Protein AF-A0AAE0VZG8-F1 (afdb_monomer_lite)

Structure (mmCIF, N/CA/C/O backbone):
data_AF-A0AAE0VZG8-F1
#
_entry.id   AF-A0AAE0VZG8-F1
#
loop_
_atom_site.group_PDB
_atom_site.id
_atom_site.type_symbol
_atom_site.label_atom_id
_atom_site.label_alt_id
_atom_site.label_comp_id
_atom_site.label_asym_id
_atom_site.label_entity_id
_atom_site.label_seq_id
_atom_site.pdbx_PDB_ins_code
_atom_site.Cartn_x
_atom_site.Cartn_y
_atom_site.Cartn_z
_atom_site.occupancy
_atom_site.B_iso_or_equiv
_atom_site.auth_seq_id
_atom_site.auth_comp_id
_atom_site.auth_asym_id
_atom_site.auth_atom_id
_atom_site.pdbx_PDB_model_num
ATOM 1 N N . MET A 1 1 ? 29.230 8.837 -72.351 1.00 35.28 1 MET A N 1
ATOM 2 C CA . MET A 1 1 ? 29.688 7.640 -71.620 1.00 35.28 1 MET A CA 1
ATOM 3 C C . MET A 1 1 ? 29.774 8.062 -70.163 1.00 35.28 1 MET A C 1
ATOM 5 O O . MET A 1 1 ? 30.752 8.684 -69.779 1.00 35.28 1 MET A O 1
ATOM 9 N N . TYR A 1 2 ? 28.675 7.912 -69.425 1.00 37.91 2 TYR A N 1
ATOM 10 C CA . TYR A 1 2 ? 28.656 8.166 -67.984 1.00 37.91 2 TYR A CA 1
ATOM 11 C C . TYR A 1 2 ? 29.118 6.879 -67.296 1.00 37.91 2 TYR A C 1
ATOM 13 O O . TYR A 1 2 ? 28.668 5.812 -67.721 1.00 37.91 2 TYR A O 1
ATOM 21 N N . PRO A 1 3 ? 30.021 6.932 -66.306 1.00 50.97 3 PRO A N 1
ATOM 22 C CA . PRO A 1 3 ? 30.312 5.752 -65.512 1.00 50.97 3 PRO A CA 1
ATOM 23 C C . PRO A 1 3 ? 29.064 5.423 -64.687 1.00 50.97 3 PRO A C 1
ATOM 25 O O . PRO A 1 3 ? 28.502 6.303 -64.035 1.00 50.97 3 PRO A O 1
ATOM 28 N N . SER A 1 4 ? 28.592 4.180 -64.775 1.00 50.94 4 SER A N 1
ATOM 29 C CA . SER A 1 4 ? 27.559 3.663 -63.882 1.00 50.94 4 SER A CA 1
ATOM 30 C C . SER A 1 4 ? 28.172 3.537 -62.492 1.00 50.94 4 SER A C 1
ATOM 32 O O . SER A 1 4 ? 29.007 2.661 -62.271 1.00 50.94 4 SER A O 1
ATOM 34 N N . LEU A 1 5 ? 27.792 4.442 -61.596 1.00 51.50 5 LEU A N 1
ATOM 35 C CA . LEU A 1 5 ? 28.016 4.283 -60.164 1.00 51.50 5 LEU A CA 1
ATOM 36 C C . LEU A 1 5 ? 27.147 3.107 -59.711 1.00 51.50 5 LEU A C 1
ATOM 38 O O . LEU A 1 5 ? 25.973 3.035 -60.082 1.00 51.50 5 LEU A O 1
ATOM 42 N N . THR A 1 6 ? 27.734 2.159 -58.992 1.00 57.62 6 THR A N 1
ATOM 43 C CA . THR A 1 6 ? 26.985 1.070 -58.357 1.00 57.62 6 THR A CA 1
ATOM 44 C C . THR A 1 6 ? 26.173 1.639 -57.196 1.00 57.62 6 THR A C 1
ATOM 46 O O . THR A 1 6 ? 26.614 2.600 -56.566 1.00 57.62 6 THR A O 1
ATOM 49 N N . ASP A 1 7 ? 25.004 1.063 -56.907 1.00 51.38 7 ASP A N 1
ATOM 50 C CA . ASP A 1 7 ? 24.029 1.594 -55.936 1.00 51.38 7 ASP A CA 1
ATOM 51 C C . ASP A 1 7 ? 24.625 1.891 -54.536 1.00 51.38 7 ASP A C 1
ATOM 53 O O . ASP A 1 7 ? 24.163 2.799 -53.843 1.00 51.38 7 ASP A O 1
ATOM 57 N N . ASP A 1 8 ? 25.729 1.233 -54.167 1.00 50.03 8 ASP A N 1
ATOM 58 C CA . ASP A 1 8 ? 26.483 1.473 -52.926 1.00 50.03 8 ASP A CA 1
ATOM 59 C C . ASP A 1 8 ? 27.103 2.883 -52.817 1.00 50.03 8 ASP A C 1
ATOM 61 O O . ASP A 1 8 ? 27.243 3.431 -51.719 1.00 50.03 8 ASP A O 1
ATOM 65 N N . GLU A 1 9 ? 27.459 3.516 -53.938 1.00 47.28 9 GLU A N 1
ATOM 66 C CA . GLU A 1 9 ? 28.122 4.829 -53.942 1.00 47.28 9 GLU A CA 1
ATOM 67 C C . GLU A 1 9 ? 27.132 5.991 -53.746 1.00 47.28 9 GLU A C 1
ATOM 69 O O . GLU A 1 9 ? 27.528 7.081 -53.319 1.00 47.28 9 GLU A O 1
ATOM 74 N N . TRP A 1 10 ? 25.835 5.765 -53.994 1.00 47.91 10 TRP A N 1
ATOM 75 C CA . TRP A 1 10 ? 24.791 6.768 -53.758 1.00 47.91 10 TRP A CA 1
ATOM 76 C C . TRP A 1 10 ? 24.501 6.948 -52.264 1.00 47.91 10 TRP A C 1
ATOM 78 O O . TRP A 1 10 ? 24.350 8.082 -51.799 1.00 47.91 10 TRP A O 1
ATOM 88 N N . ASN A 1 11 ? 24.512 5.855 -51.492 1.00 51.41 11 ASN A N 1
ATOM 89 C CA . ASN A 1 11 ? 24.240 5.913 -50.057 1.00 51.41 11 ASN A CA 1
ATOM 90 C C . ASN A 1 11 ? 25.345 6.652 -49.293 1.00 51.41 11 ASN A C 1
ATOM 92 O O . ASN A 1 11 ? 25.042 7.527 -48.488 1.00 51.41 11 ASN A O 1
ATOM 96 N N . GLN A 1 12 ? 26.627 6.423 -49.593 1.00 49.75 12 GLN A N 1
ATOM 97 C CA . GLN A 1 12 ? 27.705 7.126 -48.878 1.00 49.75 12 GLN A CA 1
ATOM 98 C C . GLN A 1 12 ? 27.773 8.636 -49.168 1.00 49.75 12 GLN A C 1
ATOM 100 O O . GLN A 1 12 ? 28.270 9.398 -48.334 1.00 49.75 12 GLN A O 1
ATOM 105 N N . HIS A 1 13 ? 27.283 9.100 -50.324 1.00 42.50 13 HIS A N 1
ATOM 106 C CA . HIS A 1 13 ? 27.355 10.522 -50.677 1.00 42.50 13 HIS A CA 1
ATOM 107 C C . HIS A 1 13 ? 26.230 11.362 -50.050 1.00 42.50 13 HIS A C 1
ATOM 109 O O . HIS A 1 13 ? 26.430 12.554 -49.802 1.00 42.50 13 HIS A O 1
ATOM 115 N N . ALA A 1 14 ? 25.075 10.756 -49.751 1.00 47.03 14 ALA A N 1
ATOM 116 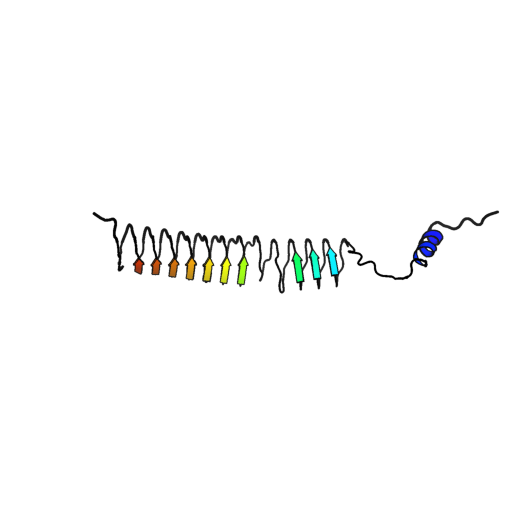C CA . ALA A 1 14 ? 23.934 11.448 -49.149 1.00 47.03 14 ALA A CA 1
ATOM 117 C C . ALA A 1 14 ? 24.157 11.799 -47.663 1.00 47.03 14 ALA A C 1
ATOM 119 O O . ALA A 1 14 ? 23.714 12.856 -47.213 1.00 47.03 14 ALA A O 1
ATOM 120 N N . TYR A 1 15 ? 24.925 10.993 -46.920 1.00 42.28 15 TYR A N 1
ATOM 121 C CA . TYR A 1 15 ? 25.155 11.207 -45.481 1.00 42.28 15 TYR A CA 1
ATOM 122 C C . TYR A 1 15 ? 26.175 12.304 -45.139 1.00 42.28 15 TYR A C 1
ATOM 124 O O . TYR A 1 15 ? 26.262 12.731 -43.992 1.00 42.28 15 TYR A O 1
ATOM 132 N N . ARG A 1 16 ? 26.948 12.818 -46.105 1.00 43.75 16 ARG A N 1
ATOM 133 C CA . ARG A 1 16 ? 28.033 13.782 -45.823 1.00 43.75 16 ARG A CA 1
ATOM 134 C C . ARG A 1 16 ? 27.645 15.264 -45.870 1.00 43.75 16 ARG A C 1
ATOM 136 O O . ARG A 1 16 ? 28.531 16.107 -45.736 1.00 43.75 16 ARG A O 1
ATOM 143 N N . LYS A 1 17 ? 26.371 15.619 -46.079 1.00 42.72 17 LYS A N 1
ATOM 144 C CA . LYS A 1 17 ? 25.977 17.022 -46.336 1.00 42.72 17 LYS A CA 1
ATOM 145 C C . LYS A 1 17 ? 24.830 17.592 -45.505 1.00 42.72 17 LYS A C 1
ATOM 147 O O . LYS A 1 17 ? 24.281 18.623 -45.886 1.00 42.72 17 LYS A O 1
ATOM 152 N N . ILE A 1 18 ? 24.527 17.019 -44.346 1.00 45.47 18 ILE A N 1
ATOM 153 C CA . ILE A 1 18 ? 23.654 17.683 -43.370 1.00 45.47 18 ILE A CA 1
ATOM 154 C C . ILE A 1 18 ? 24.461 17.880 -42.086 1.00 45.47 18 ILE A C 1
ATOM 156 O O . ILE A 1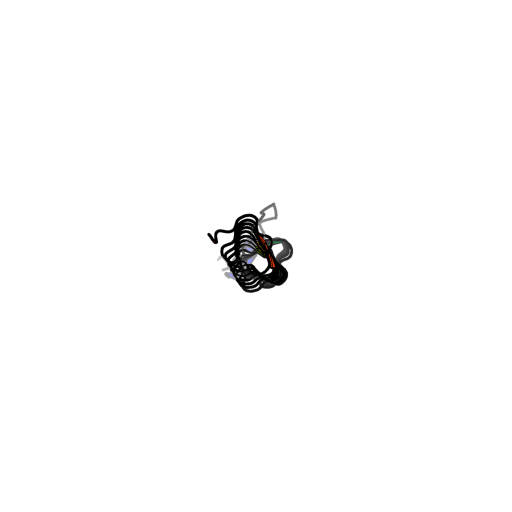 18 ? 24.594 16.985 -41.262 1.00 45.47 18 ILE A O 1
ATOM 160 N N . SER A 1 19 ? 25.103 19.045 -41.989 1.00 44.59 19 SER A N 1
ATOM 161 C CA . SER A 1 19 ? 25.808 19.500 -40.787 1.00 44.59 19 SER A CA 1
ATOM 162 C C . SER A 1 19 ? 24.837 19.755 -39.618 1.00 44.59 19 SER A C 1
ATOM 164 O O . SER A 1 19 ? 23.662 20.037 -39.857 1.00 44.59 19 SER A O 1
ATOM 166 N N . PRO A 1 20 ? 25.326 19.685 -38.363 1.00 49.25 20 PRO A N 1
ATOM 167 C CA . PRO A 1 20 ? 24.515 19.540 -37.159 1.00 49.25 20 PRO A CA 1
ATOM 168 C C . PRO A 1 20 ? 24.017 20.898 -36.664 1.00 49.25 20 PRO A C 1
ATOM 170 O O . PRO A 1 20 ? 24.807 21.762 -36.288 1.00 49.25 20 PRO A O 1
ATOM 173 N N . MET A 1 21 ? 22.703 21.099 -36.643 1.00 34.59 21 MET A N 1
ATOM 174 C CA . MET A 1 21 ? 22.112 22.261 -35.986 1.00 34.59 21 MET A CA 1
ATOM 175 C C . MET A 1 21 ? 20.719 21.891 -35.474 1.00 34.59 21 MET A C 1
ATOM 177 O O . MET A 1 21 ? 19.745 21.971 -36.211 1.00 34.59 21 MET A O 1
ATOM 181 N N . MET A 1 22 ? 20.672 21.446 -34.213 1.00 44.38 22 MET A N 1
ATOM 182 C CA . MET A 1 22 ? 19.471 21.318 -33.373 1.00 44.38 22 MET A CA 1
ATOM 183 C C . MET A 1 22 ? 18.260 20.664 -34.047 1.00 44.38 22 MET A C 1
ATOM 185 O O . MET A 1 22 ? 17.258 21.309 -34.343 1.00 44.38 22 MET A O 1
ATOM 189 N N . MET A 1 23 ? 18.321 19.348 -34.202 1.00 36.12 23 MET A N 1
ATOM 190 C CA . MET A 1 23 ? 17.109 18.543 -34.216 1.00 36.12 23 MET A CA 1
ATOM 191 C C . MET A 1 23 ? 17.162 17.727 -32.927 1.00 36.12 23 MET A C 1
ATOM 193 O O . MET A 1 23 ? 17.989 16.828 -32.822 1.00 36.12 23 MET A O 1
ATOM 197 N N . PHE A 1 24 ? 16.347 18.080 -31.927 1.00 42.75 24 PHE A N 1
ATOM 198 C CA . PHE A 1 24 ? 15.913 17.091 -30.938 1.00 42.75 24 PHE A CA 1
ATOM 199 C C . PHE A 1 24 ? 15.108 16.076 -31.744 1.00 42.75 24 PHE A C 1
ATOM 201 O O . PHE A 1 24 ? 13.926 16.269 -32.024 1.00 42.75 24 PHE A O 1
ATOM 208 N N . ARG A 1 25 ? 15.814 15.093 -32.292 1.00 42.75 25 ARG A N 1
ATOM 209 C CA . ARG A 1 25 ? 15.215 13.983 -33.001 1.00 42.75 25 ARG A CA 1
ATOM 210 C C . ARG A 1 25 ? 14.911 12.979 -31.901 1.00 42.75 25 ARG A C 1
ATOM 212 O O . ARG A 1 25 ? 15.839 12.420 -31.338 1.00 42.75 25 ARG A O 1
ATOM 219 N N . LEU A 1 26 ? 13.634 12.837 -31.551 1.00 45.25 26 LEU A N 1
ATOM 220 C CA . LEU A 1 26 ? 13.172 11.609 -30.913 1.00 45.25 26 LEU A CA 1
ATOM 221 C C . LEU A 1 26 ? 13.425 10.518 -31.953 1.00 45.25 26 LEU A C 1
ATOM 223 O O . LEU A 1 26 ? 12.735 10.455 -32.975 1.00 45.25 26 LEU A O 1
ATOM 227 N N . GLU A 1 27 ? 14.533 9.802 -31.798 1.00 54.47 27 GLU A N 1
ATOM 228 C CA . GLU A 1 27 ? 14.781 8.596 -32.569 1.00 54.47 27 GLU A CA 1
ATOM 229 C C . GLU A 1 27 ? 13.963 7.507 -31.890 1.00 54.47 27 GLU A C 1
ATOM 231 O O . GLU A 1 27 ? 14.197 7.185 -30.734 1.00 54.47 27 GLU A O 1
ATOM 236 N N . THR A 1 28 ? 12.930 7.031 -32.581 1.00 54.94 28 THR A N 1
ATOM 237 C CA . THR A 1 28 ? 12.251 5.802 -32.186 1.00 54.94 28 THR A CA 1
ATOM 238 C C . THR A 1 28 ? 13.123 4.663 -32.682 1.00 54.94 28 THR A C 1
ATOM 240 O O . THR A 1 28 ? 13.201 4.459 -33.903 1.00 54.94 28 THR A O 1
ATOM 243 N N . THR A 1 29 ? 13.833 3.987 -31.785 1.00 61.44 29 THR A N 1
ATOM 244 C CA . THR A 1 29 ? 14.635 2.817 -32.142 1.00 61.44 29 THR A CA 1
ATOM 245 C C . THR A 1 29 ? 13.866 1.545 -31.789 1.00 61.44 29 THR A C 1
ATOM 247 O O . THR A 1 29 ? 12.906 1.547 -31.018 1.00 61.44 29 THR A O 1
ATOM 250 N N . LEU A 1 30 ? 14.163 0.472 -32.526 1.00 60.53 30 LEU A N 1
ATOM 251 C CA . LEU A 1 30 ? 13.501 -0.820 -32.328 1.00 60.53 30 LEU A CA 1
ATOM 252 C C . LEU A 1 30 ? 14.150 -1.616 -31.196 1.00 60.53 30 LEU A C 1
ATOM 254 O O . LEU A 1 30 ? 13.468 -2.466 -30.640 1.00 60.53 30 LEU A O 1
ATOM 258 N N . SER A 1 31 ? 15.441 -1.381 -30.946 1.00 61.56 31 SER A N 1
ATOM 259 C CA . SER A 1 31 ? 16.210 -1.917 -29.827 1.00 61.56 31 SER A CA 1
ATOM 260 C C . SER A 1 31 ? 17.592 -1.263 -29.791 1.00 61.56 31 SER A C 1
ATOM 262 O O . SER A 1 31 ? 18.219 -1.147 -30.853 1.00 61.56 31 SER A O 1
ATOM 264 N N . ASP A 1 32 ? 18.036 -0.840 -28.612 1.00 64.56 32 ASP A N 1
ATOM 265 C CA . ASP A 1 32 ? 19.388 -0.371 -28.302 1.00 64.56 32 ASP A CA 1
ATOM 266 C C . ASP A 1 32 ? 19.786 -0.792 -26.873 1.00 64.56 32 ASP A C 1
ATOM 268 O O . ASP A 1 32 ? 18.997 -0.687 -25.945 1.00 64.56 32 ASP A O 1
ATOM 272 N N . ASP A 1 33 ? 21.041 -1.211 -26.679 1.00 61.56 33 ASP A N 1
ATOM 273 C CA . ASP A 1 33 ? 21.530 -1.654 -25.360 1.00 61.56 33 ASP A CA 1
ATOM 274 C C . ASP A 1 33 ? 21.619 -0.494 -24.332 1.00 61.56 33 ASP A C 1
ATOM 276 O O . ASP A 1 33 ? 21.541 -0.725 -23.137 1.00 61.56 33 ASP A O 1
ATOM 280 N N . ASP A 1 34 ? 21.817 0.755 -24.780 1.00 66.31 34 ASP A N 1
ATOM 281 C CA . ASP A 1 34 ? 22.040 1.930 -23.916 1.00 66.31 34 ASP A CA 1
ATOM 282 C C . ASP A 1 34 ? 21.420 3.195 -24.541 1.00 66.31 34 ASP A C 1
ATOM 284 O O . ASP A 1 34 ? 21.945 3.733 -25.533 1.00 66.31 34 ASP A O 1
ATOM 288 N N . VAL A 1 35 ? 20.368 3.757 -23.934 1.00 64.94 35 VAL A N 1
ATOM 289 C CA . VAL A 1 35 ? 19.707 4.969 -24.449 1.00 64.94 35 VAL A CA 1
ATOM 290 C C . VAL A 1 35 ? 19.737 6.127 -23.460 1.00 64.94 35 VAL A C 1
ATOM 292 O O . VAL A 1 35 ? 19.145 6.126 -22.385 1.00 64.94 35 VAL A O 1
ATOM 295 N N . GLN A 1 36 ? 20.382 7.222 -23.876 1.00 63.88 36 GLN A N 1
ATOM 296 C CA . GLN A 1 36 ? 20.430 8.441 -23.068 1.00 63.88 36 GLN A CA 1
ATOM 297 C C . GLN A 1 36 ? 19.096 9.211 -23.058 1.00 63.88 36 GLN A C 1
ATOM 299 O O . GLN A 1 36 ? 18.709 9.743 -22.022 1.00 63.88 36 GLN A O 1
ATOM 304 N N . THR A 1 37 ? 18.425 9.317 -24.211 1.00 61.53 37 THR A N 1
ATOM 305 C CA . THR A 1 37 ? 17.071 9.884 -24.340 1.00 61.53 37 THR A CA 1
ATOM 306 C C . THR A 1 37 ? 16.357 9.286 -25.553 1.00 61.53 37 THR A C 1
ATOM 308 O O . THR A 1 37 ? 16.896 9.426 -26.656 1.00 61.53 37 THR A O 1
ATOM 311 N N . GLY A 1 38 ? 15.160 8.710 -25.409 1.00 68.00 38 GLY A N 1
ATOM 312 C CA . GLY A 1 38 ? 14.496 8.040 -26.537 1.00 68.00 38 GLY A CA 1
ATOM 313 C C . GLY A 1 38 ? 13.033 7.650 -26.324 1.00 68.00 38 GLY A C 1
ATOM 314 O O . GLY A 1 38 ? 12.439 7.946 -25.291 1.00 68.00 38 GLY A O 1
ATOM 315 N N . THR A 1 39 ? 12.447 7.041 -27.357 1.00 65.56 39 THR A N 1
ATOM 316 C CA . THR A 1 39 ? 11.140 6.367 -27.290 1.00 65.56 39 THR A CA 1
ATOM 317 C C . THR A 1 39 ? 11.299 5.007 -27.945 1.00 65.56 39 THR A C 1
ATOM 319 O O . THR A 1 39 ? 11.314 4.960 -29.179 1.00 65.56 39 THR A O 1
ATOM 322 N N . ASN A 1 40 ? 11.455 3.939 -27.179 1.00 67.31 40 ASN A N 1
ATOM 323 C CA . ASN A 1 40 ? 11.915 2.669 -27.728 1.00 67.31 40 ASN A CA 1
ATOM 324 C C . ASN A 1 40 ? 10.937 1.541 -27.434 1.00 67.31 40 ASN A C 1
ATOM 326 O O . ASN A 1 40 ? 9.976 1.691 -26.682 1.00 67.31 40 ASN A O 1
ATOM 330 N N . MET A 1 41 ? 11.099 0.439 -28.163 1.00 65.81 41 MET A N 1
ATOM 331 C CA . MET A 1 41 ? 10.272 -0.743 -27.932 1.00 65.81 41 MET A CA 1
ATOM 332 C C . MET A 1 41 ? 10.951 -1.774 -27.030 1.00 65.81 41 MET A C 1
ATOM 334 O O . MET A 1 41 ? 10.211 -2.498 -26.380 1.00 65.81 41 MET A O 1
ATOM 338 N N . PHE A 1 42 ? 12.288 -1.863 -27.038 1.00 68.31 42 PHE A N 1
ATOM 339 C CA . PHE A 1 42 ? 13.061 -2.886 -26.323 1.00 68.31 42 PHE A CA 1
ATOM 340 C C . PHE A 1 42 ? 14.485 -2.401 -26.013 1.00 68.31 42 PHE A C 1
ATOM 342 O O . PHE A 1 42 ? 15.330 -2.514 -26.905 1.00 68.31 42 PHE A O 1
ATOM 349 N N . ASP A 1 43 ? 14.778 -1.929 -24.806 1.00 67.94 43 ASP A N 1
ATOM 350 C CA . ASP A 1 43 ? 16.146 -1.553 -24.422 1.00 67.94 43 ASP A CA 1
ATOM 351 C C . ASP A 1 43 ? 16.562 -2.172 -23.081 1.00 67.94 43 ASP A C 1
ATOM 353 O O . ASP A 1 43 ? 15.728 -2.427 -22.225 1.00 67.94 43 ASP A O 1
ATOM 357 N N . ASP A 1 44 ? 17.863 -2.390 -22.882 1.00 64.06 44 ASP A N 1
ATOM 358 C CA . ASP A 1 44 ? 18.362 -2.909 -21.599 1.00 64.06 44 ASP A CA 1
ATOM 359 C C . ASP A 1 44 ? 18.437 -1.763 -20.561 1.00 64.06 44 ASP A C 1
ATOM 361 O O . ASP A 1 44 ? 17.908 -1.883 -19.463 1.00 64.06 44 ASP A O 1
ATOM 365 N N . ASP A 1 45 ? 19.040 -0.618 -20.922 1.00 63.59 45 ASP A N 1
ATOM 366 C CA . ASP A 1 45 ? 19.277 0.519 -20.016 1.00 63.59 45 ASP A CA 1
ATOM 367 C C . ASP A 1 45 ? 18.805 1.866 -20.616 1.00 63.59 45 ASP A C 1
ATOM 369 O O . ASP A 1 45 ? 19.373 2.370 -21.600 1.00 63.59 45 ASP A O 1
ATOM 373 N N . VAL A 1 46 ? 17.836 2.546 -19.975 1.00 64.00 46 VAL A N 1
ATOM 374 C CA . VAL A 1 46 ? 17.370 3.883 -2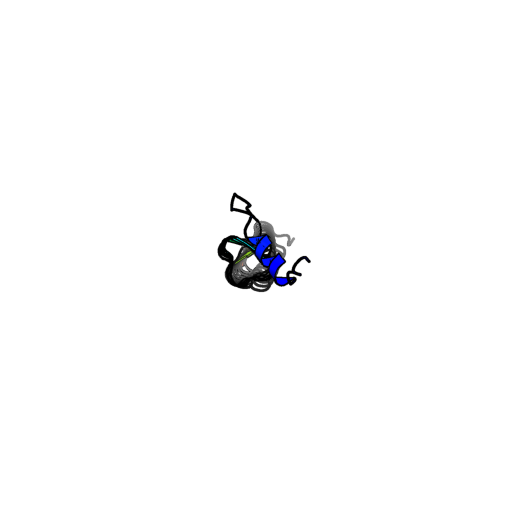0.406 1.00 64.00 46 VAL A CA 1
ATOM 375 C C . VAL A 1 46 ? 17.512 4.955 -19.327 1.00 64.00 46 VAL A C 1
ATOM 377 O O . VAL A 1 46 ? 16.905 4.934 -18.254 1.00 64.00 46 VAL A O 1
ATOM 380 N N . GLN A 1 47 ? 18.272 6.011 -19.647 1.00 65.31 47 GLN A N 1
ATOM 381 C CA . GLN A 1 47 ? 18.442 7.138 -18.731 1.00 65.31 47 GLN A CA 1
ATOM 382 C C . GLN A 1 47 ? 17.177 8.005 -18.649 1.00 65.31 47 GLN A C 1
ATOM 384 O O . GLN A 1 47 ? 16.787 8.368 -17.540 1.00 65.31 47 GLN A O 1
ATOM 389 N N . THR A 1 48 ? 16.567 8.366 -19.788 1.00 62.88 48 THR A N 1
ATOM 390 C CA . THR A 1 48 ? 15.288 9.096 -19.827 1.00 62.88 48 THR A CA 1
ATOM 391 C C . THR A 1 48 ? 14.433 8.711 -21.044 1.00 62.88 48 THR A C 1
ATOM 393 O O . THR A 1 48 ? 14.890 8.919 -22.168 1.00 62.88 48 THR A O 1
ATOM 396 N N . GLY A 1 49 ? 13.191 8.232 -20.898 1.00 67.50 49 GLY A N 1
ATOM 397 C CA . GLY A 1 49 ? 12.447 7.756 -22.079 1.00 67.50 49 GLY A CA 1
ATOM 398 C C . GLY A 1 49 ? 10.965 7.416 -21.921 1.00 67.50 49 GLY A C 1
ATOM 399 O O . GLY A 1 49 ? 10.365 7.626 -20.873 1.00 67.50 49 GLY A O 1
ATOM 400 N N . ILE A 1 50 ? 10.364 6.953 -23.022 1.00 64.31 50 ILE A N 1
ATOM 401 C CA . ILE A 1 50 ? 9.062 6.267 -23.029 1.00 64.31 50 ILE A CA 1
ATOM 402 C C . ILE A 1 50 ? 9.272 4.928 -23.712 1.00 64.31 50 ILE A C 1
ATOM 404 O O . ILE A 1 50 ? 9.503 4.921 -24.927 1.00 64.31 50 ILE A O 1
ATOM 408 N N . ASN A 1 51 ? 9.152 3.838 -22.970 1.00 66.31 51 ASN A N 1
ATOM 409 C CA . ASN A 1 51 ? 9.484 2.518 -23.480 1.00 66.31 51 ASN A CA 1
ATOM 410 C C . ASN A 1 51 ? 8.323 1.538 -23.332 1.00 66.31 51 ASN A C 1
ATOM 412 O O . ASN A 1 51 ? 7.298 1.845 -22.717 1.00 66.31 51 ASN A O 1
ATOM 416 N N . MET A 1 52 ? 8.425 0.419 -24.048 1.00 66.12 52 MET A N 1
ATOM 417 C CA . MET A 1 52 ? 7.425 -0.646 -23.995 1.00 66.12 52 MET A CA 1
ATOM 418 C C . MET A 1 52 ? 7.913 -1.837 -23.172 1.00 66.12 52 MET A C 1
ATOM 420 O O . MET A 1 52 ? 7.092 -2.430 -22.490 1.00 66.12 52 MET A O 1
ATOM 424 N N . PHE A 1 53 ? 9.195 -2.184 -23.260 1.00 66.06 53 PHE A N 1
ATOM 425 C CA . PHE A 1 53 ? 9.830 -3.251 -22.494 1.00 66.06 53 PHE A CA 1
ATOM 426 C C . PHE A 1 53 ? 11.268 -2.832 -22.229 1.00 66.06 53 PHE A C 1
ATOM 428 O O . PHE A 1 53 ? 12.000 -2.703 -23.209 1.00 66.06 53 PHE A O 1
ATOM 435 N N . ASP A 1 54 ? 11.655 -2.659 -20.970 1.00 64.12 54 ASP A N 1
ATOM 436 C CA . ASP A 1 54 ? 13.054 -2.420 -20.609 1.00 64.12 54 ASP A CA 1
ATOM 437 C C . ASP A 1 54 ? 13.438 -3.172 -19.337 1.00 64.12 54 ASP A C 1
ATOM 439 O O . ASP A 1 54 ? 12.576 -3.401 -18.496 1.00 64.12 54 ASP A O 1
ATOM 443 N N . ASP A 1 55 ? 14.722 -3.492 -19.175 1.00 63.06 55 ASP A N 1
ATOM 444 C CA . ASP A 1 55 ? 15.218 -4.080 -17.925 1.00 63.06 55 ASP A CA 1
ATOM 445 C C . ASP A 1 55 ? 15.380 -2.982 -16.846 1.00 63.06 55 ASP A C 1
ATOM 447 O O . ASP A 1 55 ? 14.875 -3.135 -15.738 1.00 63.06 55 ASP A O 1
ATOM 451 N N . ASP A 1 56 ? 16.016 -1.845 -17.177 1.00 60.47 56 ASP A N 1
ATOM 452 C CA . ASP A 1 56 ? 16.349 -0.767 -16.228 1.00 60.47 56 ASP A CA 1
ATOM 453 C C . ASP A 1 56 ? 15.990 0.647 -16.761 1.00 60.47 56 ASP A C 1
ATOM 455 O O . ASP A 1 56 ? 16.576 1.156 -17.730 1.00 60.47 56 ASP A O 1
ATOM 459 N N . VAL A 1 57 ? 15.096 1.375 -16.065 1.00 60.81 57 VAL A N 1
ATOM 460 C CA . VAL A 1 57 ? 14.753 2.779 -16.401 1.00 60.81 57 VAL A CA 1
ATOM 461 C C . VAL A 1 57 ? 15.003 3.747 -15.248 1.00 60.81 57 VAL A C 1
ATOM 463 O O . VAL A 1 57 ? 14.443 3.664 -14.154 1.00 60.81 57 VAL A O 1
ATOM 466 N N . LYS A 1 58 ? 15.804 4.787 -15.521 1.00 60.38 58 LYS A N 1
ATOM 467 C CA . LYS A 1 58 ? 16.146 5.804 -14.514 1.00 60.38 58 LYS A CA 1
ATOM 468 C C . LYS A 1 58 ? 15.170 6.978 -14.420 1.00 60.38 58 LYS A C 1
ATOM 470 O O . LYS A 1 58 ? 15.106 7.610 -13.375 1.00 60.38 58 LYS A O 1
ATOM 475 N N . THR A 1 59 ? 14.521 7.367 -15.515 1.00 57.56 59 THR A N 1
ATOM 476 C CA . THR A 1 59 ? 13.479 8.417 -15.539 1.00 57.56 59 THR A CA 1
ATOM 477 C C . THR A 1 59 ? 12.611 8.249 -16.792 1.00 57.56 59 THR A C 1
ATOM 479 O O . THR A 1 59 ? 12.938 8.789 -17.845 1.00 57.56 59 THR A O 1
ATOM 482 N N . GLY A 1 60 ? 11.543 7.462 -16.764 1.00 62.69 60 GLY A N 1
ATOM 483 C CA . GLY A 1 60 ? 10.654 7.360 -17.927 1.00 62.69 60 GLY A CA 1
ATOM 484 C C . GLY A 1 60 ? 9.275 6.799 -17.615 1.00 62.69 60 GLY A C 1
ATOM 485 O O . GLY A 1 60 ? 9.048 6.261 -16.544 1.00 62.69 60 GLY A O 1
ATOM 486 N N . THR A 1 61 ? 8.353 6.863 -18.575 1.00 59.16 61 THR A N 1
ATOM 487 C CA . THR A 1 61 ? 7.126 6.050 -18.508 1.00 59.16 61 THR A CA 1
ATOM 488 C C . THR A 1 61 ? 7.359 4.753 -19.261 1.00 59.16 61 THR A C 1
ATOM 490 O O . THR A 1 61 ? 7.636 4.815 -20.465 1.00 59.16 61 THR A O 1
ATOM 493 N N . ASN A 1 62 ? 7.193 3.617 -18.603 1.00 63.59 62 ASN A N 1
ATOM 494 C CA . ASN A 1 62 ? 7.333 2.315 -19.236 1.00 63.59 62 ASN A CA 1
ATOM 495 C C . ASN A 1 62 ? 6.009 1.547 -19.228 1.00 63.59 62 ASN A C 1
ATOM 497 O O . ASN A 1 62 ? 5.084 1.885 -18.486 1.00 63.59 62 ASN A O 1
ATOM 501 N N . MET A 1 63 ? 5.892 0.563 -20.116 1.00 64.00 63 MET A N 1
ATOM 502 C CA . MET A 1 63 ? 4.762 -0.363 -20.091 1.00 64.00 63 MET A CA 1
ATOM 503 C C . MET A 1 63 ? 5.097 -1.634 -19.311 1.00 64.00 63 MET A C 1
ATOM 505 O O . MET A 1 63 ? 4.203 -2.119 -18.638 1.00 64.00 63 MET A O 1
ATOM 509 N N . PHE A 1 64 ? 6.328 -2.142 -19.406 1.00 63.62 64 PHE A N 1
ATOM 510 C CA . PHE A 1 64 ? 6.800 -3.326 -18.688 1.00 63.62 64 PHE A CA 1
ATOM 511 C C . PHE A 1 64 ? 8.277 -3.143 -18.320 1.00 63.62 64 PHE A C 1
ATOM 513 O O . PHE A 1 64 ? 9.085 -2.895 -19.225 1.00 63.62 64 PHE A O 1
ATOM 520 N N . ASP A 1 65 ? 8.621 -3.279 -17.044 1.00 62.56 65 ASP A N 1
ATOM 521 C CA . ASP A 1 65 ? 10.001 -3.278 -16.543 1.00 62.56 65 ASP A CA 1
ATOM 522 C C . ASP A 1 65 ? 10.256 -4.298 -15.440 1.00 62.56 65 ASP A C 1
ATOM 524 O O . ASP A 1 65 ? 9.333 -4.733 -14.761 1.00 62.56 65 ASP A O 1
ATOM 528 N N . ASP A 1 66 ? 11.538 -4.648 -15.296 1.00 57.16 66 ASP A N 1
ATOM 529 C CA . ASP A 1 66 ? 12.047 -5.427 -14.168 1.00 57.16 66 ASP A CA 1
ATOM 530 C C . ASP A 1 66 ? 12.497 -4.505 -13.007 1.00 57.16 66 ASP A C 1
ATOM 532 O O . ASP A 1 66 ? 12.368 -4.890 -11.852 1.00 57.16 66 ASP A O 1
ATOM 536 N N . ASP A 1 67 ? 13.035 -3.301 -13.278 1.00 56.38 67 ASP A N 1
ATOM 537 C CA . ASP A 1 67 ? 13.537 -2.374 -12.245 1.00 56.38 67 ASP A CA 1
ATOM 538 C C . ASP A 1 67 ? 13.336 -0.872 -12.613 1.00 56.38 67 ASP A C 1
ATOM 540 O O . ASP A 1 67 ? 13.919 -0.338 -13.569 1.00 56.38 67 ASP A O 1
ATOM 544 N N . VAL A 1 68 ? 12.586 -0.110 -11.791 1.00 55.44 68 VAL A N 1
ATOM 545 C CA . VAL A 1 68 ? 12.375 1.350 -11.984 1.00 55.44 68 VAL A CA 1
ATOM 546 C C . VAL A 1 68 ? 12.966 2.210 -10.868 1.00 55.44 68 VAL A C 1
ATOM 548 O O . VAL A 1 68 ? 12.645 2.093 -9.687 1.00 55.44 68 VAL A O 1
ATOM 551 N N . GLN A 1 69 ? 13.771 3.221 -11.230 1.00 52.34 69 GLN A N 1
ATOM 552 C CA . GLN A 1 69 ? 14.277 4.214 -10.269 1.00 52.34 69 GLN A CA 1
ATOM 553 C C . GLN A 1 69 ? 13.719 5.621 -10.492 1.00 52.34 69 GLN A C 1
ATOM 555 O O . GLN A 1 69 ? 14.415 6.489 -11.007 1.00 52.34 69 GLN A O 1
ATOM 560 N N . ASN A 1 70 ? 12.556 5.917 -9.903 1.00 51.56 70 ASN A N 1
ATOM 561 C CA . ASN A 1 70 ? 11.815 7.191 -9.990 1.00 51.56 70 ASN A CA 1
ATOM 562 C C . ASN A 1 70 ? 11.077 7.398 -11.319 1.00 51.56 70 ASN A C 1
ATOM 564 O O . ASN A 1 70 ? 11.442 8.313 -12.051 1.00 51.56 70 ASN A O 1
ATOM 568 N N . GLU A 1 71 ? 10.010 6.637 -11.576 1.00 58.19 71 GLU A N 1
ATOM 569 C CA . GLU A 1 71 ? 8.853 7.046 -12.392 1.00 58.19 71 GLU A CA 1
ATOM 570 C C . GLU A 1 71 ? 7.729 5.982 -12.334 1.00 58.19 71 GLU A C 1
ATOM 572 O O . GLU A 1 71 ? 7.664 5.265 -11.341 1.00 58.19 71 GLU A O 1
ATOM 577 N N . SER A 1 72 ? 6.779 5.990 -13.283 1.00 55.09 72 SER A N 1
ATOM 578 C CA . SER A 1 72 ? 5.566 5.164 -13.295 1.00 55.09 72 SER A CA 1
ATOM 579 C C . SER A 1 72 ? 5.628 4.125 -14.410 1.00 55.09 72 SER A C 1
ATOM 581 O O . SER A 1 72 ? 5.758 4.511 -15.580 1.00 55.09 72 SER A O 1
ATOM 583 N N . SER A 1 73 ? 5.507 2.850 -14.043 1.00 60.59 73 SER A N 1
ATOM 584 C CA . SER A 1 73 ? 5.289 1.752 -14.981 1.00 60.59 73 SER A CA 1
ATOM 585 C C . SER A 1 73 ? 3.804 1.420 -15.089 1.00 60.59 73 SER A C 1
ATOM 587 O O . SER A 1 73 ? 2.977 1.837 -14.270 1.00 60.59 73 SER A O 1
ATOM 589 N N . MET A 1 74 ? 3.434 0.714 -16.153 1.00 61.28 74 MET A N 1
ATOM 590 C CA . MET A 1 74 ? 2.121 0.086 -16.215 1.00 61.28 74 MET A CA 1
ATOM 591 C C . MET A 1 74 ? 2.128 -1.289 -15.539 1.00 61.28 74 MET A C 1
ATOM 593 O O . MET A 1 74 ? 1.059 -1.639 -15.048 1.00 61.28 74 MET A O 1
ATOM 597 N N . PHE A 1 75 ? 3.283 -1.973 -15.517 1.00 61.31 75 PHE A N 1
ATOM 598 C CA . PHE A 1 75 ? 3.541 -3.288 -14.918 1.00 61.31 75 PHE A CA 1
ATOM 599 C C . PHE A 1 75 ? 5.031 -3.407 -14.522 1.00 61.31 75 PHE A C 1
ATOM 601 O O . PHE A 1 75 ? 5.880 -3.235 -15.399 1.00 61.31 75 PHE A O 1
ATOM 608 N N . ASP A 1 76 ? 5.330 -3.713 -13.260 1.00 61.50 76 ASP A N 1
ATOM 609 C CA . ASP A 1 76 ? 6.676 -3.907 -12.679 1.00 61.50 76 ASP A CA 1
ATOM 610 C C . ASP A 1 76 ? 6.621 -5.000 -11.586 1.00 61.50 76 ASP A C 1
ATOM 612 O O . ASP A 1 76 ? 5.621 -5.121 -10.879 1.00 61.50 76 ASP A O 1
ATOM 616 N N . ASP A 1 77 ? 7.689 -5.784 -11.434 1.00 54.88 77 ASP A N 1
ATOM 617 C CA . ASP A 1 77 ? 7.772 -6.894 -10.470 1.00 54.88 77 ASP A CA 1
ATOM 618 C C . ASP A 1 77 ? 8.442 -6.502 -9.130 1.00 54.88 77 ASP A C 1
ATOM 620 O O . ASP A 1 77 ? 8.367 -7.267 -8.164 1.00 54.88 77 ASP A O 1
ATOM 624 N N . ASP A 1 78 ? 9.125 -5.350 -9.031 1.00 55.16 78 ASP A N 1
ATOM 625 C CA . ASP A 1 78 ? 10.019 -5.088 -7.892 1.00 55.16 78 ASP A CA 1
ATOM 626 C C . ASP A 1 78 ? 9.638 -3.866 -7.035 1.00 55.16 78 ASP A C 1
ATOM 628 O O . ASP A 1 78 ? 9.327 -4.030 -5.844 1.00 55.16 78 ASP A O 1
ATOM 632 N N . ASN A 1 79 ? 9.729 -2.629 -7.550 1.00 55.66 79 ASN A N 1
ATOM 633 C CA . ASN A 1 79 ? 9.524 -1.414 -6.739 1.00 55.66 79 ASN A CA 1
ATOM 634 C C . ASN A 1 79 ? 9.167 -0.168 -7.579 1.00 55.66 79 ASN A C 1
ATOM 636 O O . ASN A 1 79 ? 10.049 0.448 -8.179 1.00 55.66 79 ASN A O 1
ATOM 640 N N . GLY A 1 80 ? 7.929 0.337 -7.485 1.00 60.69 80 GLY A N 1
ATOM 641 C CA . GLY A 1 80 ? 7.522 1.461 -8.335 1.00 60.69 80 GLY A CA 1
ATOM 642 C C . GLY A 1 80 ? 6.246 2.211 -7.949 1.00 60.69 80 GLY A C 1
ATOM 643 O O . GLY A 1 80 ? 5.678 2.037 -6.868 1.00 60.69 80 GLY A O 1
ATOM 644 N N . ASN A 1 81 ? 5.867 3.138 -8.839 1.00 61.88 81 ASN A N 1
ATOM 645 C CA . ASN A 1 81 ? 4.556 3.790 -8.854 1.00 61.88 81 ASN A CA 1
ATOM 646 C C . ASN A 1 81 ? 3.755 3.255 -10.048 1.00 61.88 81 ASN A C 1
ATOM 648 O O . ASN A 1 81 ? 3.725 3.897 -11.109 1.00 61.88 81 ASN A O 1
ATOM 652 N N . ASN A 1 82 ? 3.124 2.104 -9.902 1.00 65.69 82 ASN A N 1
ATOM 653 C CA . ASN A 1 82 ? 2.599 1.356 -11.033 1.00 65.69 82 ASN A CA 1
ATOM 654 C C . ASN A 1 82 ? 1.082 1.456 -11.141 1.00 65.69 82 ASN A C 1
ATOM 656 O O . ASN A 1 82 ? 0.380 1.946 -10.251 1.00 65.69 82 ASN A O 1
ATOM 660 N N . ILE A 1 83 ? 0.563 1.105 -12.315 1.00 67.25 83 ILE A N 1
ATOM 661 C CA . ILE A 1 83 ? -0.886 1.059 -12.519 1.00 67.25 83 ILE A CA 1
ATOM 662 C C . ILE A 1 83 ? -1.416 -0.333 -12.176 1.00 67.25 83 ILE A C 1
ATOM 664 O O . ILE A 1 83 ? -2.481 -0.387 -11.570 1.00 67.25 83 ILE A O 1
ATOM 668 N N . PHE A 1 84 ? -0.713 -1.399 -12.564 1.00 65.38 84 PHE A N 1
ATOM 669 C CA . PHE A 1 84 ? -1.104 -2.789 -12.338 1.00 65.38 84 PHE A CA 1
ATOM 670 C C . PHE A 1 84 ? 0.120 -3.654 -12.053 1.00 65.38 84 PHE A C 1
ATOM 672 O O . PHE A 1 84 ? 0.906 -3.811 -12.978 1.00 65.38 84 PHE A O 1
ATOM 679 N N . ASP A 1 85 ? 0.221 -4.288 -10.890 1.00 67.44 85 ASP A N 1
ATOM 680 C CA . ASP A 1 85 ? 1.249 -5.310 -10.646 1.00 67.44 85 ASP A CA 1
ATOM 681 C C . ASP A 1 85 ? 0.636 -6.579 -10.036 1.00 67.44 85 ASP A C 1
ATOM 683 O O . ASP A 1 85 ? -0.379 -6.523 -9.348 1.00 67.44 85 ASP A O 1
ATOM 687 N N . ASP A 1 86 ? 1.247 -7.737 -10.300 1.00 66.75 86 ASP A N 1
ATOM 688 C CA . ASP A 1 86 ? 0.805 -9.000 -9.693 1.00 66.75 86 ASP A CA 1
ATOM 689 C C . ASP A 1 86 ? 1.342 -9.100 -8.245 1.00 66.75 86 ASP A C 1
ATOM 691 O O . ASP A 1 86 ? 0.569 -9.250 -7.309 1.00 66.75 86 ASP A O 1
ATOM 695 N N . ASP A 1 87 ? 2.657 -8.947 -8.038 1.00 69.38 87 ASP A N 1
ATOM 696 C CA . ASP A 1 87 ? 3.299 -9.044 -6.719 1.00 69.38 87 ASP A CA 1
ATOM 697 C C . ASP A 1 87 ? 4.227 -7.846 -6.487 1.00 69.38 87 ASP A C 1
ATOM 699 O O . ASP A 1 87 ? 5.115 -7.582 -7.293 1.00 69.38 87 ASP A O 1
ATOM 703 N N . ILE A 1 88 ? 4.118 -7.178 -5.334 1.00 66.88 88 ILE A N 1
ATOM 704 C CA . ILE A 1 88 ? 4.984 -6.040 -4.997 1.00 66.88 88 ILE A CA 1
ATOM 705 C C . ILE A 1 88 ? 5.617 -6.178 -3.630 1.00 66.88 88 ILE A C 1
ATOM 707 O O . ILE A 1 88 ? 4.960 -6.308 -2.593 1.00 66.88 88 ILE A O 1
ATOM 711 N N . GLN A 1 89 ? 6.935 -5.988 -3.587 1.00 71.44 89 GLN A N 1
ATOM 712 C CA . GLN A 1 89 ? 7.640 -5.874 -2.320 1.00 71.44 89 GLN A CA 1
ATOM 713 C C . GLN A 1 89 ? 7.434 -4.507 -1.651 1.00 71.44 89 GLN A C 1
ATOM 715 O O . GLN A 1 89 ? 7.158 -4.437 -0.448 1.00 71.44 89 GLN A O 1
ATOM 720 N N . THR A 1 90 ? 7.634 -3.393 -2.359 1.00 74.75 90 THR A N 1
ATOM 721 C CA . THR A 1 90 ? 7.360 -2.060 -1.804 1.00 74.75 90 THR A CA 1
ATOM 722 C C . THR A 1 90 ? 6.962 -1.052 -2.878 1.00 74.75 90 THR A C 1
ATOM 724 O O . THR A 1 90 ? 7.731 -0.819 -3.803 1.00 74.75 90 THR A O 1
ATOM 727 N N . GLY A 1 91 ? 5.818 -0.374 -2.728 1.00 74.38 91 GLY A N 1
ATOM 728 C CA . GLY A 1 91 ? 5.335 0.500 -3.805 1.00 74.38 91 GLY A CA 1
ATOM 729 C C . GLY A 1 91 ? 4.158 1.414 -3.481 1.00 74.38 91 GLY A C 1
ATOM 730 O O . GLY A 1 91 ? 3.745 1.583 -2.329 1.00 74.38 91 GLY A O 1
ATOM 731 N N . THR A 1 92 ? 3.674 2.095 -4.515 1.00 75.62 92 THR A N 1
ATOM 732 C CA . THR A 1 92 ? 2.447 2.901 -4.482 1.00 75.62 92 THR A CA 1
ATOM 733 C C . THR A 1 92 ? 1.732 2.765 -5.813 1.00 75.62 92 THR A C 1
ATOM 735 O O . THR A 1 92 ? 2.119 3.412 -6.786 1.00 75.62 92 THR A O 1
ATOM 738 N N . ASN A 1 93 ? 0.652 1.997 -5.848 1.00 73.81 93 ASN A N 1
ATOM 739 C CA . ASN A 1 93 ? 0.045 1.577 -7.102 1.00 73.81 93 ASN A CA 1
ATOM 740 C C . ASN A 1 93 ? -1.449 1.838 -7.145 1.00 73.81 93 ASN A C 1
ATOM 742 O O . ASN A 1 93 ? -2.084 2.295 -6.189 1.00 73.81 93 ASN A O 1
ATOM 746 N N . MET A 1 94 ? -2.020 1.636 -8.327 1.00 77.12 94 MET A N 1
ATOM 747 C CA . MET A 1 94 ? -3.459 1.751 -8.499 1.00 77.12 94 MET A CA 1
ATOM 748 C C . MET A 1 94 ? -4.172 0.418 -8.284 1.00 77.12 94 MET A C 1
ATOM 750 O O . MET A 1 94 ? -5.264 0.449 -7.724 1.00 77.12 94 MET A O 1
ATOM 754 N N . PHE A 1 95 ? -3.590 -0.694 -8.722 1.00 76.25 95 PHE A N 1
ATOM 755 C 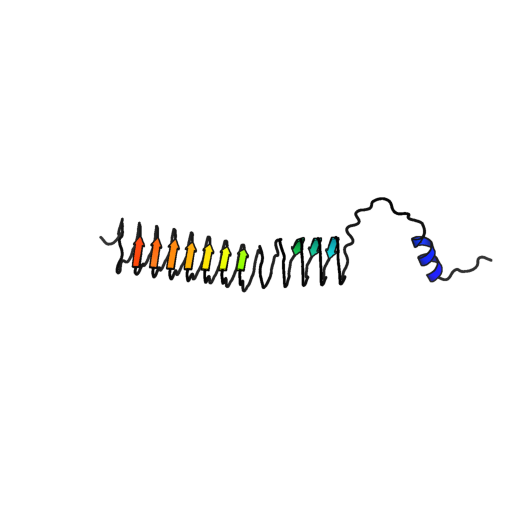CA . PHE A 1 95 ? -4.181 -2.025 -8.647 1.00 76.25 95 PHE A CA 1
ATOM 756 C C . PHE A 1 95 ? -3.076 -3.061 -8.453 1.00 76.25 95 PHE A C 1
ATOM 758 O O . PHE A 1 95 ? -2.263 -3.181 -9.364 1.00 76.25 95 PHE A O 1
ATOM 765 N N . ASP A 1 96 ? -3.089 -3.812 -7.358 1.00 78.94 96 ASP A N 1
ATOM 766 C CA . ASP A 1 96 ? -2.147 -4.916 -7.147 1.00 78.94 96 ASP A CA 1
ATOM 767 C C . ASP A 1 96 ? -2.882 -6.190 -6.700 1.00 78.94 96 ASP A C 1
ATOM 769 O O . ASP A 1 96 ? -3.912 -6.091 -6.036 1.00 78.94 96 ASP A O 1
ATOM 773 N N . ASP A 1 97 ? -2.372 -7.380 -7.033 1.00 77.69 97 ASP A N 1
ATOM 774 C CA . ASP A 1 97 ? -2.898 -8.618 -6.434 1.00 77.69 97 ASP A CA 1
ATOM 775 C C . ASP A 1 97 ? -2.285 -8.796 -5.020 1.00 77.69 97 ASP A C 1
ATOM 777 O O . ASP A 1 97 ? -3.015 -8.737 -4.034 1.00 77.69 97 ASP A O 1
ATOM 781 N N . ASP A 1 98 ? -0.952 -8.890 -4.882 1.00 79.38 98 ASP A N 1
ATOM 782 C CA . ASP A 1 98 ? -0.268 -9.094 -3.589 1.00 79.38 98 ASP A CA 1
ATOM 783 C C . ASP A 1 98 ? 0.745 -7.979 -3.249 1.00 79.38 98 ASP A C 1
ATOM 785 O O . ASP A 1 98 ? 1.683 -7.688 -3.995 1.00 79.38 98 ASP A O 1
ATOM 789 N N . VAL A 1 99 ? 0.663 -7.407 -2.040 1.00 79.88 99 VAL A N 1
ATOM 790 C CA . VAL A 1 99 ? 1.517 -6.281 -1.612 1.00 79.88 99 VAL A CA 1
ATOM 791 C C . VAL A 1 99 ? 2.154 -6.523 -0.253 1.00 79.88 99 VAL A C 1
ATOM 793 O O . VAL A 1 99 ? 1.507 -6.591 0.796 1.00 79.88 99 VAL A O 1
ATOM 796 N N . GLN A 1 100 ? 3.485 -6.543 -0.210 1.00 83.00 100 GLN A N 1
ATOM 797 C CA . GLN A 1 100 ? 4.208 -6.687 1.048 1.00 83.00 100 GLN A CA 1
ATOM 798 C C . GLN A 1 100 ? 4.223 -5.383 1.866 1.00 83.00 100 GLN A C 1
ATOM 800 O O . GLN A 1 100 ? 4.050 -5.397 3.090 1.00 83.00 100 GLN A O 1
ATOM 805 N N . THR A 1 101 ? 4.493 -4.233 1.246 1.00 83.44 101 THR A N 1
ATOM 806 C CA . THR A 1 101 ? 4.454 -2.934 1.936 1.00 83.44 101 THR A CA 1
ATOM 807 C C . THR A 1 101 ? 4.085 -1.799 0.987 1.00 83.44 101 THR A C 1
ATOM 809 O O . THR A 1 101 ? 4.905 -1.432 0.154 1.00 83.44 101 THR A O 1
ATOM 812 N N . GLY A 1 102 ? 2.917 -1.172 1.132 1.00 85.12 102 GLY A N 1
ATOM 813 C CA . GLY A 1 102 ? 2.456 -0.259 0.080 1.00 85.12 102 GLY A CA 1
ATOM 814 C C . GLY A 1 102 ? 1.472 0.833 0.468 1.00 85.12 102 GLY A C 1
ATOM 815 O O . GLY A 1 102 ? 1.141 1.063 1.635 1.00 85.12 102 GLY A O 1
ATOM 816 N N . THR A 1 103 ? 1.071 1.589 -0.547 1.00 84.50 103 THR A N 1
ATOM 817 C CA . THR A 1 103 ? -0.014 2.568 -0.483 1.00 84.50 103 THR A CA 1
ATOM 818 C C . THR A 1 103 ? -0.743 2.538 -1.808 1.00 84.50 103 THR A C 1
ATOM 820 O O . THR A 1 103 ? -0.278 3.145 -2.771 1.00 84.50 103 THR A O 1
ATOM 823 N N . ASN A 1 104 ? -1.886 1.876 -1.843 1.00 84.25 104 ASN A N 1
ATOM 824 C CA . ASN A 1 104 ? -2.534 1.517 -3.089 1.00 84.25 104 ASN A CA 1
ATOM 825 C C . ASN A 1 104 ? -3.998 1.946 -3.122 1.00 84.25 104 ASN A C 1
ATOM 827 O O . ASN A 1 104 ? -4.581 2.401 -2.132 1.00 84.25 104 ASN A O 1
ATOM 831 N N . MET A 1 105 ? -4.595 1.901 -4.310 1.00 85.19 105 MET A N 1
ATOM 832 C CA . MET A 1 105 ? -6.020 2.192 -4.450 1.00 85.19 105 MET A CA 1
ATOM 833 C C . MET A 1 105 ? -6.873 0.929 -4.331 1.00 85.19 105 MET A C 1
ATOM 835 O O . MET A 1 105 ? -7.933 1.015 -3.715 1.00 85.19 105 MET A O 1
ATOM 839 N N . PHE A 1 106 ? -6.423 -0.184 -4.899 1.00 85.19 106 PHE A N 1
ATOM 840 C CA . PHE A 1 106 ? -7.111 -1.468 -4.883 1.00 85.19 106 PHE A CA 1
ATOM 841 C C . PHE A 1 106 ? -6.075 -2.579 -4.748 1.00 85.19 106 PHE A C 1
ATOM 843 O O . PHE A 1 106 ? -5.238 -2.667 -5.642 1.00 85.19 106 PHE A O 1
ATOM 850 N N . ASP A 1 107 ? -6.167 -3.397 -3.704 1.00 87.06 107 ASP A N 1
ATOM 851 C CA . ASP A 1 107 ? -5.342 -4.598 -3.554 1.00 87.06 107 ASP A CA 1
ATOM 852 C C . ASP A 1 107 ? -6.204 -5.825 -3.222 1.00 87.06 107 ASP A C 1
ATOM 854 O O . ASP A 1 107 ? -7.228 -5.677 -2.557 1.00 87.06 107 ASP A O 1
ATOM 858 N N . ASP A 1 108 ? -5.789 -7.027 -3.625 1.00 87.00 108 ASP A N 1
ATOM 859 C CA . ASP A 1 108 ? -6.407 -8.255 -3.105 1.00 87.00 108 ASP A CA 1
ATOM 860 C C . ASP A 1 108 ? -5.796 -8.588 -1.719 1.00 87.00 108 ASP A C 1
ATOM 862 O O . ASP A 1 108 ? -6.505 -8.548 -0.715 1.00 87.00 108 ASP A O 1
ATOM 866 N N . ASP A 1 109 ? -4.474 -8.797 -1.617 1.00 88.50 109 ASP A N 1
ATOM 867 C CA . ASP A 1 109 ? -3.778 -9.192 -0.378 1.00 88.50 109 ASP A CA 1
ATOM 868 C C . ASP A 1 109 ? -2.681 -8.194 0.051 1.00 88.50 109 ASP A C 1
ATOM 870 O O . ASP A 1 109 ? -1.723 -7.913 -0.671 1.00 88.50 109 ASP A O 1
ATOM 874 N N . VAL A 1 110 ? -2.711 -7.726 1.308 1.00 89.31 110 VAL A N 1
ATOM 875 C CA . VAL A 1 110 ? -1.763 -6.712 1.814 1.00 89.31 110 VAL A CA 1
ATOM 876 C C . VAL A 1 110 ? -1.141 -7.099 3.150 1.00 89.31 110 VAL A C 1
ATOM 878 O O . VAL A 1 110 ? -1.787 -7.195 4.198 1.00 89.31 110 VAL A O 1
ATOM 881 N N . GLN A 1 111 ? 0.187 -7.221 3.187 1.00 91.75 111 GLN A N 1
ATOM 882 C CA . GLN A 1 111 ? 0.895 -7.483 4.439 1.00 91.75 111 GLN A CA 1
ATOM 883 C C . GLN A 1 111 ? 0.989 -6.230 5.326 1.00 91.75 111 GLN A C 1
ATOM 885 O O . GLN A 1 111 ? 0.825 -6.304 6.552 1.00 91.75 111 GLN A O 1
ATOM 890 N N . THR A 1 112 ? 1.339 -5.073 4.762 1.00 91.75 112 THR A N 1
ATOM 891 C CA . THR A 1 112 ? 1.404 -3.810 5.511 1.00 91.75 112 THR A CA 1
ATOM 892 C C . THR A 1 112 ? 1.109 -2.611 4.619 1.00 91.75 112 THR A C 1
ATOM 894 O O . THR A 1 112 ? 1.881 -2.343 3.709 1.00 91.75 112 THR A O 1
ATOM 897 N N . GLY A 1 113 ? 0.069 -1.823 4.892 1.00 91.44 113 GLY A N 1
ATOM 898 C CA . GLY A 1 113 ? -0.298 -0.793 3.918 1.00 91.44 113 GLY A CA 1
ATOM 899 C C . GLY A 1 113 ? -1.222 0.319 4.378 1.00 91.44 113 GLY A C 1
ATOM 900 O O . GLY A 1 113 ? -1.550 0.486 5.556 1.00 91.44 113 GLY A O 1
ATOM 901 N N . THR A 1 114 ? -1.572 1.166 3.420 1.00 91.56 114 THR A N 1
ATOM 902 C CA . THR A 1 114 ? -2.615 2.179 3.562 1.00 91.56 114 THR A CA 1
ATOM 903 C C . THR A 1 114 ? -3.338 2.285 2.242 1.00 91.56 114 THR A C 1
ATOM 905 O O . THR A 1 114 ? -2.804 2.903 1.319 1.00 91.56 114 THR A O 1
ATOM 908 N N . ASN A 1 115 ? -4.543 1.731 2.175 1.00 91.06 115 ASN A N 1
ATOM 909 C CA . ASN A 1 115 ? -5.214 1.540 0.904 1.00 91.06 115 ASN A CA 1
ATOM 910 C C . ASN A 1 115 ? -6.639 2.088 0.907 1.00 91.06 115 ASN A C 1
ATOM 912 O O . ASN A 1 115 ? -7.185 2.511 1.933 1.00 91.06 115 ASN A O 1
ATOM 916 N N . MET A 1 116 ? -7.238 2.184 -0.278 1.00 90.75 116 MET A N 1
ATOM 917 C CA . MET A 1 116 ? -8.633 2.605 -0.386 1.00 90.75 116 MET A CA 1
ATOM 918 C C . MET A 1 116 ? -9.588 1.414 -0.322 1.00 90.75 116 MET A C 1
ATOM 920 O O . MET A 1 116 ? -10.599 1.528 0.367 1.00 90.75 116 MET A O 1
ATOM 924 N N . PHE A 1 117 ? -9.264 0.320 -1.003 1.00 90.88 117 PHE A N 1
ATOM 925 C CA . PHE A 1 117 ? -10.051 -0.906 -1.053 1.00 90.88 117 PHE A CA 1
ATOM 926 C C . PHE A 1 117 ? -9.099 -2.093 -1.013 1.00 90.88 117 PHE A C 1
ATOM 928 O O . PHE A 1 117 ? -8.244 -2.152 -1.889 1.00 90.88 117 PHE A O 1
ATOM 935 N N . ASP A 1 118 ? -9.285 -2.995 -0.055 1.00 91.88 118 ASP A N 1
ATOM 936 C CA . ASP A 1 118 ? -8.541 -4.254 0.018 1.00 91.88 118 ASP A CA 1
ATOM 937 C C . ASP A 1 118 ? -9.482 -5.428 0.296 1.00 91.88 118 ASP A C 1
ATOM 939 O O . ASP A 1 118 ? -10.468 -5.235 1.005 1.00 91.88 118 ASP A O 1
ATOM 943 N N . ASP A 1 119 ? -9.164 -6.632 -0.175 1.00 92.12 119 ASP A N 1
ATOM 944 C CA . ASP A 1 119 ? -9.873 -7.834 0.280 1.00 92.12 119 ASP A CA 1
ATOM 945 C C . ASP A 1 119 ? -9.281 -8.298 1.634 1.00 92.12 119 ASP A C 1
ATOM 947 O O . ASP A 1 119 ? -9.969 -8.231 2.652 1.00 92.12 119 ASP A O 1
ATOM 951 N N . ASP A 1 120 ? -7.983 -8.631 1.706 1.00 93.19 120 ASP A N 1
ATOM 952 C CA . ASP A 1 120 ? -7.324 -9.161 2.914 1.00 93.19 120 ASP A CA 1
ATOM 953 C C . ASP A 1 120 ? -6.129 -8.301 3.383 1.00 93.19 120 ASP A C 1
ATOM 955 O O . ASP A 1 120 ? -5.131 -8.125 2.680 1.00 93.19 120 ASP A O 1
ATOM 959 N N . VAL A 1 121 ? -6.124 -7.849 4.648 1.00 93.25 121 VAL A N 1
ATOM 960 C CA . VAL A 1 121 ? -5.018 -7.047 5.220 1.00 93.25 121 VAL A CA 1
ATOM 961 C C . VAL A 1 121 ? -4.481 -7.573 6.544 1.00 93.25 121 VAL A C 1
ATOM 963 O O . VAL A 1 121 ? -5.176 -7.668 7.555 1.00 93.25 121 VAL A O 1
ATOM 966 N N . GLN A 1 122 ? -3.163 -7.785 6.625 1.00 94.38 122 GLN A N 1
ATOM 967 C CA . GLN A 1 122 ? -2.515 -8.132 7.896 1.00 94.38 122 GLN A CA 1
ATOM 968 C C . GLN A 1 122 ? -2.312 -6.923 8.818 1.00 94.38 122 GLN A C 1
ATOM 970 O O . GLN A 1 122 ? -2.563 -7.014 10.020 1.00 94.38 122 GLN A O 1
ATOM 975 N N . ASN A 1 123 ? -1.782 -5.807 8.306 1.00 94.38 123 ASN A N 1
ATOM 976 C CA . ASN A 1 123 ? -1.579 -4.588 9.095 1.00 94.38 123 ASN A CA 1
ATOM 977 C C . ASN A 1 123 ? -1.818 -3.325 8.262 1.00 94.38 123 ASN A C 1
ATOM 979 O O . ASN A 1 123 ? -0.969 -2.980 7.446 1.00 94.38 123 ASN A O 1
ATOM 983 N N . GLY A 1 124 ? -2.882 -2.560 8.495 1.00 92.44 124 GLY A N 1
ATOM 984 C CA . GLY A 1 124 ? -3.131 -1.415 7.614 1.00 92.44 124 GLY A CA 1
ATOM 985 C C . GLY A 1 124 ? -4.106 -0.363 8.103 1.00 92.44 124 GLY A C 1
ATOM 986 O O . GLY A 1 124 ? -4.655 -0.444 9.200 1.00 92.44 124 GLY A O 1
ATOM 987 N N . ASN A 1 125 ? -4.258 0.671 7.276 1.00 93.12 125 ASN A N 1
ATOM 988 C CA . ASN A 1 125 ? -5.326 1.653 7.417 1.00 93.12 125 ASN A CA 1
ATOM 989 C C . ASN A 1 125 ? -6.073 1.768 6.095 1.00 93.12 125 ASN A C 1
ATOM 991 O O . ASN A 1 125 ? -5.504 2.297 5.137 1.00 93.12 125 ASN A O 1
ATOM 995 N N . ASN A 1 126 ? -7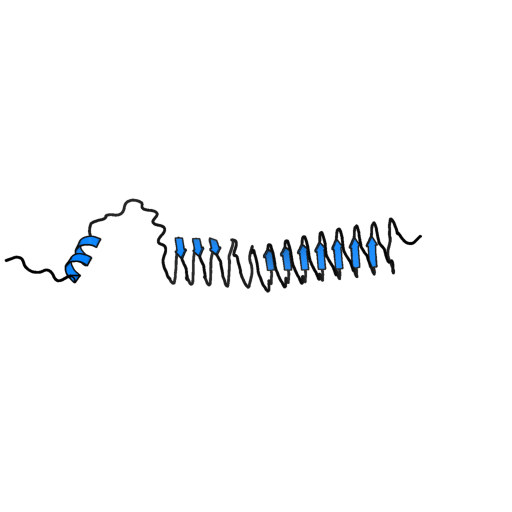.335 1.359 6.078 1.00 93.75 126 ASN A N 1
ATOM 996 C CA . ASN A 1 126 ? -8.108 1.260 4.851 1.00 93.75 126 ASN A CA 1
ATOM 997 C C . ASN A 1 126 ? -9.373 2.111 4.892 1.00 93.75 126 ASN A C 1
ATOM 999 O O . ASN A 1 126 ? -9.886 2.485 5.950 1.00 93.75 126 ASN A O 1
ATOM 1003 N N . MET A 1 127 ? -9.877 2.491 3.719 1.00 93.00 127 MET A N 1
ATOM 1004 C CA . MET A 1 127 ? -11.221 3.068 3.656 1.00 93.00 127 MET A CA 1
ATOM 1005 C C . MET A 1 127 ? -12.278 1.965 3.654 1.00 93.00 127 MET A C 1
ATOM 1007 O O . MET A 1 127 ? -13.279 2.112 4.350 1.00 93.00 127 MET A O 1
ATOM 1011 N N . PHE A 1 128 ? -12.027 0.899 2.903 1.00 93.31 128 PHE A N 1
ATOM 1012 C CA . PHE A 1 128 ? -12.845 -0.300 2.821 1.00 93.31 128 PHE A CA 1
ATOM 1013 C C . PHE A 1 128 ? -11.920 -1.515 2.863 1.00 93.31 128 PHE A C 1
ATOM 1015 O O . PHE A 1 128 ? -10.928 -1.505 2.129 1.00 93.31 128 PHE A O 1
ATOM 1022 N N . ALA A 1 129 ? -12.221 -2.511 3.692 1.00 93.44 129 ALA A N 1
ATOM 1023 C CA . ALA A 1 129 ? -11.573 -3.814 3.611 1.00 93.44 129 ALA A CA 1
ATOM 1024 C C . ALA A 1 129 ? -12.527 -4.959 3.969 1.00 93.44 129 ALA A C 1
ATOM 1026 O O . ALA A 1 129 ? -13.374 -4.769 4.832 1.00 93.44 129 ALA A O 1
ATOM 1027 N N . ASP A 1 130 ? -12.396 -6.130 3.353 1.00 92.94 130 ASP A N 1
ATOM 1028 C CA . ASP A 1 130 ? -13.237 -7.272 3.733 1.00 92.94 130 ASP A CA 1
ATOM 1029 C C . ASP A 1 130 ? -12.706 -7.891 5.047 1.00 92.94 130 ASP A C 1
ATOM 1031 O O . ASP A 1 130 ? -13.385 -7.820 6.071 1.00 92.94 130 ASP A O 1
ATOM 1035 N N . ASP A 1 131 ? -11.454 -8.366 5.076 1.00 93.25 131 ASP A N 1
ATOM 1036 C CA . ASP A 1 131 ? -10.822 -8.987 6.249 1.00 93.25 131 ASP A CA 1
ATOM 1037 C C . ASP A 1 131 ? -9.580 -8.204 6.729 1.00 93.25 131 ASP A C 1
ATOM 1039 O O . ASP A 1 131 ? -8.592 -8.036 6.010 1.00 93.25 131 ASP A O 1
ATOM 1043 N N . VAL A 1 132 ? -9.539 -7.797 8.007 1.00 93.12 132 VAL A N 1
ATOM 1044 C CA . VAL A 1 132 ? -8.365 -7.119 8.597 1.00 93.12 132 VAL A CA 1
ATOM 1045 C C . VAL A 1 132 ? -7.879 -7.772 9.886 1.00 93.12 132 VAL A C 1
ATOM 1047 O O . VAL A 1 132 ? -8.552 -7.827 10.917 1.00 93.12 132 VAL A O 1
ATOM 1050 N N . GLN A 1 133 ? -6.613 -8.192 9.904 1.00 93.69 133 GLN A N 1
ATOM 1051 C CA . GLN A 1 133 ? -6.012 -8.749 11.110 1.00 93.69 133 GLN A CA 1
ATOM 1052 C C . GLN A 1 133 ? -5.728 -7.669 12.167 1.00 93.69 133 GLN A C 1
ATOM 1054 O O . GLN A 1 133 ? -6.005 -7.861 13.356 1.00 93.69 133 GLN A O 1
ATOM 1059 N N . ASN A 1 134 ? -5.124 -6.552 11.758 1.00 93.19 134 ASN A N 1
ATOM 1060 C CA . ASN A 1 134 ? -4.792 -5.443 12.644 1.00 93.19 134 ASN A CA 1
ATOM 1061 C C . ASN A 1 134 ? -4.848 -4.101 11.908 1.00 93.19 134 ASN A C 1
ATOM 1063 O O . ASN A 1 134 ? -4.019 -3.849 11.036 1.00 93.19 134 ASN A O 1
ATOM 1067 N N . GLY A 1 135 ? -5.756 -3.199 12.270 1.00 91.56 135 GLY A N 1
ATOM 1068 C CA . GLY A 1 135 ? -5.860 -1.966 11.497 1.00 91.56 135 GLY A CA 1
ATOM 1069 C C . GLY A 1 135 ? -6.744 -0.868 12.047 1.00 91.56 135 GLY A C 1
ATOM 1070 O O . GLY A 1 135 ? -7.161 -0.854 13.207 1.00 91.56 135 GLY A O 1
ATOM 1071 N N . SER A 1 136 ? -6.946 0.140 11.212 1.00 91.50 136 SER A N 1
ATOM 1072 C CA . SER A 1 136 ? -7.878 1.229 11.476 1.00 91.50 136 SER A CA 1
ATOM 1073 C C . SER A 1 136 ? -8.575 1.616 10.193 1.00 91.50 136 SER A C 1
ATOM 1075 O O . SER A 1 136 ? -7.945 2.217 9.318 1.00 91.50 136 SER A O 1
ATOM 1077 N N . ASN A 1 137 ? -9.869 1.327 10.118 1.00 91.62 137 ASN A N 1
ATOM 1078 C CA . ASN A 1 137 ? -10.591 1.443 8.867 1.00 91.62 137 ASN A CA 1
ATOM 1079 C C . ASN A 1 137 ? -11.892 2.234 9.007 1.00 91.62 137 ASN A C 1
ATOM 1081 O O . ASN A 1 137 ? -12.353 2.568 10.105 1.00 91.62 137 ASN A O 1
ATOM 1085 N N . MET A 1 138 ? -12.466 2.622 7.869 1.00 91.00 138 MET A N 1
ATOM 1086 C CA . MET A 1 138 ? -13.763 3.301 7.861 1.00 91.00 138 MET A CA 1
ATOM 1087 C C . MET A 1 138 ? -14.923 2.314 7.745 1.00 91.00 138 MET A C 1
ATOM 1089 O O . MET A 1 138 ? -15.923 2.516 8.429 1.00 91.00 138 MET A O 1
ATOM 1093 N N . PHE A 1 139 ? -14.786 1.294 6.909 1.00 90.06 139 PHE A N 1
ATOM 1094 C CA . PHE A 1 139 ? -15.766 0.236 6.706 1.00 90.06 139 PHE A CA 1
ATOM 1095 C C . PHE A 1 139 ? -15.015 -1.077 6.567 1.00 90.06 139 PHE A C 1
ATOM 1097 O O . PHE A 1 139 ? -14.155 -1.138 5.691 1.00 90.06 139 PHE A O 1
ATOM 1104 N N . ASP A 1 140 ? -15.359 -2.078 7.367 1.00 89.38 140 ASP A N 1
ATOM 1105 C CA . ASP A 1 140 ? -14.897 -3.443 7.134 1.00 89.38 140 ASP A CA 1
ATOM 1106 C C . ASP A 1 140 ? -16.014 -4.465 7.304 1.00 89.38 140 ASP A C 1
ATOM 1108 O O . ASP A 1 140 ? -17.018 -4.152 7.938 1.00 89.38 140 ASP A O 1
ATOM 1112 N N . ASP A 1 141 ? -15.817 -5.680 6.801 1.00 89.06 141 ASP A N 1
ATOM 1113 C CA . ASP A 1 141 ? -16.689 -6.801 7.151 1.00 89.06 141 ASP A CA 1
ATOM 1114 C C . ASP A 1 141 ? -16.173 -7.465 8.449 1.00 89.06 141 ASP A C 1
ATOM 1116 O O . ASP A 1 141 ? -16.883 -7.496 9.451 1.00 89.06 141 ASP A O 1
ATOM 1120 N N . ASP A 1 142 ? -14.906 -7.891 8.497 1.00 88.38 142 ASP A N 1
ATOM 1121 C CA . ASP A 1 142 ? -14.333 -8.682 9.596 1.00 88.38 142 ASP A CA 1
ATOM 1122 C C . ASP A 1 142 ? -12.996 -8.100 10.108 1.00 88.38 142 ASP A C 1
ATOM 1124 O O . ASP A 1 142 ? -11.995 -8.048 9.389 1.00 88.38 142 ASP A O 1
ATOM 1128 N N . VAL A 1 143 ? -12.897 -7.735 11.400 1.00 87.88 143 VAL A N 1
ATOM 1129 C CA . VAL A 1 143 ? -11.623 -7.282 12.008 1.00 87.88 143 VAL A CA 1
ATOM 1130 C C . VAL A 1 143 ? -11.225 -8.036 13.273 1.00 87.88 143 VAL A C 1
ATOM 1132 O O . VAL A 1 143 ? -11.915 -8.079 14.293 1.00 87.88 143 VAL A O 1
ATOM 1135 N N . GLN A 1 144 ? -10.004 -8.575 13.289 1.00 88.94 144 GLN A N 1
ATOM 1136 C CA . GLN A 1 144 ? -9.465 -9.223 14.486 1.00 88.94 144 GLN A CA 1
ATOM 1137 C C . GLN A 1 144 ? -9.022 -8.208 15.550 1.00 88.94 144 GLN A C 1
ATOM 1139 O O . GLN A 1 144 ? -9.230 -8.423 16.749 1.00 88.94 144 GLN A O 1
ATOM 1144 N N . THR A 1 145 ? -8.333 -7.135 15.171 1.00 89.56 145 THR A N 1
ATOM 1145 C CA . THR A 1 145 ? -7.933 -6.092 16.120 1.00 89.56 145 THR A CA 1
ATOM 1146 C C . THR A 1 145 ? -7.914 -4.722 15.468 1.00 89.56 145 THR A C 1
ATOM 1148 O O . THR A 1 145 ? -7.198 -4.524 14.497 1.00 89.56 145 THR A O 1
ATOM 1151 N N . GLY A 1 146 ? -8.625 -3.733 16.009 1.00 87.88 146 GLY A N 1
ATOM 1152 C CA . GLY A 1 146 ? -8.603 -2.439 15.335 1.00 87.88 146 GLY A CA 1
ATOM 1153 C C . GLY A 1 146 ? -9.410 -1.306 15.932 1.00 87.88 146 GLY A C 1
ATOM 1154 O O . GLY A 1 146 ? -9.766 -1.282 17.112 1.00 87.88 146 GLY A O 1
ATOM 1155 N N . THR A 1 147 ? -9.600 -0.286 15.107 1.00 88.31 147 THR A N 1
ATOM 1156 C CA . THR A 1 147 ? -10.448 0.868 15.396 1.00 88.31 147 THR A CA 1
ATOM 1157 C C . THR A 1 147 ? -11.215 1.223 14.140 1.00 88.31 147 THR A C 1
ATOM 1159 O O . THR A 1 147 ? -10.628 1.817 13.233 1.00 88.31 147 THR A O 1
ATOM 1162 N N . ASN A 1 148 ? -12.509 0.911 14.125 1.00 87.06 148 ASN A N 1
ATOM 1163 C CA . ASN A 1 148 ? -13.334 1.048 12.934 1.00 87.06 148 ASN A CA 1
ATOM 1164 C C . ASN A 1 148 ? -14.483 2.034 13.141 1.00 87.06 148 ASN A C 1
ATOM 1166 O O . ASN A 1 148 ? -14.868 2.388 14.263 1.00 87.06 148 ASN A O 1
ATOM 1170 N N . MET A 1 149 ? -14.993 2.574 12.036 1.00 87.19 149 MET A N 1
ATOM 1171 C CA . MET A 1 149 ? -16.206 3.389 12.083 1.00 87.19 149 MET A CA 1
ATOM 1172 C C . MET A 1 149 ? -17.453 2.534 11.876 1.00 87.19 149 MET A C 1
ATOM 1174 O O . MET A 1 149 ? -18.428 2.757 12.592 1.00 87.19 149 MET A O 1
ATOM 1178 N N . PHE A 1 150 ? -17.409 1.610 10.924 1.00 85.75 150 PHE A N 1
ATOM 1179 C CA . PHE A 1 150 ? -18.460 0.651 10.624 1.00 85.75 150 PHE A CA 1
ATOM 1180 C C . PHE A 1 150 ? -17.819 -0.710 10.376 1.00 85.75 150 PHE A C 1
ATOM 1182 O O . PHE A 1 150 ? -16.814 -0.774 9.667 1.00 85.75 150 PHE A O 1
ATOM 1189 N N . ASP A 1 151 ? -18.417 -1.744 10.938 1.00 82.50 151 ASP A N 1
ATOM 1190 C CA . ASP A 1 151 ? -17.950 -3.120 10.864 1.00 82.50 151 ASP A CA 1
ATOM 1191 C C . ASP A 1 151 ? -19.133 -4.078 11.009 1.00 82.50 151 ASP A C 1
ATOM 1193 O O . ASP A 1 151 ? -20.105 -3.729 11.680 1.00 82.50 151 ASP A O 1
ATOM 1197 N N . ASP A 1 152 ? -19.062 -5.243 10.366 1.00 84.38 152 ASP A N 1
ATOM 1198 C CA . ASP A 1 152 ? -20.039 -6.312 10.592 1.00 84.38 152 ASP A CA 1
ATOM 1199 C C . ASP A 1 152 ? -19.623 -7.173 11.805 1.00 84.38 152 ASP A C 1
ATOM 1201 O O . ASP A 1 152 ? -20.474 -7.520 12.621 1.00 84.38 152 ASP A O 1
ATOM 1205 N N . ASP A 1 153 ? -18.327 -7.488 11.942 1.00 81.38 153 ASP A N 1
ATOM 1206 C CA . ASP A 1 153 ? -17.777 -8.347 12.998 1.00 81.38 153 ASP A CA 1
ATOM 1207 C C . ASP A 1 153 ? -16.399 -7.851 13.494 1.00 81.38 153 ASP A C 1
ATOM 1209 O O . ASP A 1 153 ? -15.423 -7.784 12.738 1.00 81.38 153 ASP A O 1
ATOM 1213 N N . VAL A 1 154 ? -16.240 -7.596 14.808 1.00 79.56 154 VAL A N 1
ATOM 1214 C CA . VAL A 1 154 ? -14.911 -7.309 15.404 1.00 79.56 154 VAL A CA 1
ATOM 1215 C C . VAL A 1 154 ? -14.618 -8.099 16.679 1.00 79.56 154 VAL A C 1
ATOM 1217 O O . VAL A 1 154 ? -15.421 -8.240 17.609 1.00 79.56 154 VAL A O 1
ATOM 1220 N N . GLN A 1 155 ? -13.400 -8.656 16.735 1.00 82.44 155 GLN A N 1
ATOM 1221 C CA . GLN A 1 155 ? -12.956 -9.482 17.862 1.00 82.44 155 GLN A CA 1
ATOM 1222 C C . GLN A 1 155 ?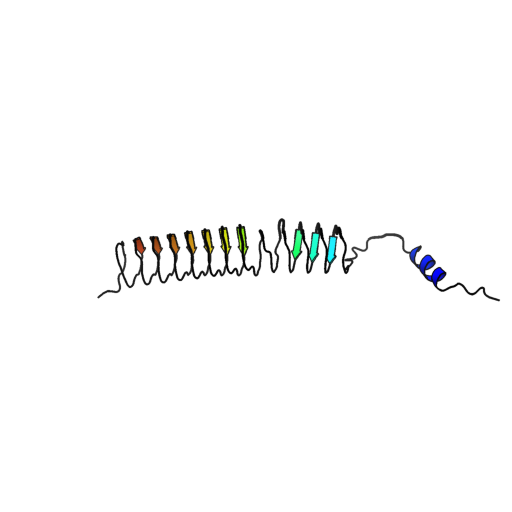 -12.354 -8.685 19.021 1.00 82.44 155 GLN A C 1
ATOM 1224 O O . GLN A 1 155 ? -12.518 -9.085 20.183 1.00 82.44 155 GLN A O 1
ATOM 1229 N N . THR A 1 156 ? -11.520 -7.678 18.738 1.00 83.38 156 THR A N 1
ATOM 1230 C CA . THR A 1 156 ? -10.918 -6.815 19.768 1.00 83.38 156 THR A CA 1
ATOM 1231 C C . THR A 1 156 ? -10.641 -5.399 19.261 1.00 83.38 156 THR A C 1
ATOM 1233 O O . THR A 1 156 ? -9.599 -5.138 18.664 1.00 83.38 156 THR A O 1
ATOM 1236 N N . GLY A 1 157 ? -11.472 -4.430 19.616 1.00 83.00 157 GLY A N 1
ATOM 1237 C CA . GLY A 1 157 ? -11.249 -3.074 19.138 1.00 83.00 157 GLY A CA 1
ATOM 1238 C C . GLY A 1 157 ? -12.113 -1.989 19.759 1.00 83.00 157 GLY A C 1
ATOM 1239 O O . GLY A 1 157 ? -12.512 -2.012 20.931 1.00 83.00 157 GLY A O 1
ATOM 1240 N N . THR A 1 158 ? -12.257 -0.921 18.986 1.00 82.19 158 THR A N 1
ATOM 1241 C CA . THR A 1 158 ? -13.102 0.223 19.304 1.00 82.19 158 THR A CA 1
ATOM 1242 C C . THR A 1 158 ? -13.853 0.620 18.056 1.00 82.19 158 THR A C 1
ATOM 1244 O O . THR A 1 158 ? -13.247 1.216 17.165 1.00 82.19 158 THR A O 1
ATOM 1247 N N . ASN A 1 159 ? -15.162 0.389 18.062 1.00 80.06 159 ASN A N 1
ATOM 1248 C CA . ASN A 1 159 ? -15.994 0.661 16.904 1.00 80.06 159 ASN A CA 1
ATOM 1249 C C . ASN A 1 159 ? -17.070 1.694 17.202 1.00 80.06 159 ASN A C 1
ATOM 1251 O O . ASN A 1 159 ? -17.516 1.894 18.344 1.00 80.06 159 ASN A O 1
ATOM 1255 N N . MET A 1 160 ? -17.450 2.437 16.164 1.00 82.38 160 MET A N 1
ATOM 1256 C CA . MET A 1 160 ? -18.538 3.399 16.291 1.00 82.38 160 MET A CA 1
ATOM 1257 C C . MET A 1 160 ? -19.894 2.730 16.072 1.00 82.38 160 MET A C 1
ATOM 1259 O O . MET A 1 160 ? -20.797 3.022 16.858 1.00 82.38 160 MET A O 1
ATOM 1263 N N . PHE A 1 161 ? -20.007 1.861 15.069 1.00 78.81 161 PHE A N 1
ATOM 1264 C CA . PHE A 1 161 ? -21.205 1.113 14.689 1.00 78.81 161 PHE A CA 1
ATOM 1265 C C . PHE A 1 161 ? -20.794 -0.308 14.298 1.00 78.81 161 PHE A C 1
ATOM 1267 O O . PHE A 1 161 ? -19.868 -0.436 13.511 1.00 78.81 161 PHE A O 1
ATOM 1274 N N . ASP A 1 162 ? -21.478 -1.309 14.838 1.00 70.94 162 ASP A N 1
ATOM 1275 C CA . ASP A 1 162 ? -21.161 -2.731 14.668 1.00 70.94 162 ASP A CA 1
ATOM 1276 C C . ASP A 1 162 ? -22.464 -3.546 14.752 1.00 70.94 162 ASP A C 1
ATOM 1278 O O . ASP A 1 162 ? -23.386 -3.131 15.479 1.00 70.94 162 ASP A O 1
ATOM 1282 N N . ASP A 1 163 ? -22.524 -4.655 14.018 1.00 70.19 163 ASP A N 1
ATOM 1283 C CA . ASP A 1 163 ? -23.634 -5.607 13.999 1.00 70.19 163 ASP A CA 1
ATOM 1284 C C . ASP A 1 163 ? -23.411 -6.794 14.971 1.00 70.19 163 ASP A C 1
ATOM 1286 O O . ASP A 1 163 ? -24.391 -7.244 15.572 1.00 70.19 163 ASP A O 1
ATOM 1290 N N . ASP A 1 164 ? -22.175 -7.274 15.200 1.00 66.56 164 ASP A N 1
ATOM 1291 C CA . ASP A 1 164 ? -21.869 -8.453 16.036 1.00 66.56 164 ASP A CA 1
ATOM 1292 C C . ASP A 1 164 ? -20.593 -8.285 16.921 1.00 66.56 164 ASP A C 1
ATOM 1294 O O . ASP A 1 164 ? -19.442 -8.281 16.488 1.00 66.56 164 ASP A O 1
ATOM 1298 N N . VAL A 1 165 ? -20.781 -8.252 18.255 1.00 59.09 165 VAL A N 1
ATOM 1299 C CA . VAL A 1 165 ? -19.734 -7.824 19.216 1.00 59.09 165 VAL A CA 1
ATOM 1300 C C . VAL A 1 165 ? -19.209 -8.953 20.117 1.00 59.09 165 VAL A C 1
ATOM 1302 O O . VAL A 1 165 ? -19.953 -9.503 20.939 1.00 59.09 165 VAL A O 1
ATOM 1305 N N . GLN A 1 166 ? -17.894 -9.240 20.107 1.00 61.53 166 GLN A N 1
ATOM 1306 C CA . GLN A 1 166 ? -17.304 -10.250 21.016 1.00 61.53 166 GLN A CA 1
ATOM 1307 C C . GLN A 1 166 ? -16.536 -9.691 22.231 1.00 61.53 166 GLN A C 1
ATOM 1309 O O . GLN A 1 166 ? -16.740 -10.201 23.340 1.00 61.53 166 GLN A O 1
ATOM 1314 N N . ASN A 1 167 ? -15.654 -8.687 22.085 1.00 61.66 167 ASN A N 1
ATOM 1315 C CA . ASN A 1 167 ? -14.886 -8.085 23.200 1.00 61.66 167 ASN A CA 1
ATOM 1316 C C . ASN A 1 167 ? -14.518 -6.600 22.961 1.00 61.66 167 ASN A C 1
ATOM 1318 O O . ASN A 1 167 ? -13.374 -6.192 23.178 1.00 61.66 167 ASN A O 1
ATOM 1322 N N . GLU A 1 168 ? -15.496 -5.781 22.580 1.00 63.75 168 GLU A N 1
ATOM 1323 C CA . GLU A 1 168 ? -15.278 -4.411 22.092 1.00 63.75 168 GLU A CA 1
ATOM 1324 C C . GLU A 1 168 ? -15.717 -3.304 23.071 1.00 63.75 168 GLU A C 1
ATOM 1326 O O . GLU A 1 168 ? -16.432 -3.529 24.058 1.00 63.75 168 GLU A O 1
ATOM 1331 N N . SER A 1 169 ? -15.347 -2.059 22.748 1.00 63.53 169 SER A N 1
ATOM 1332 C CA . SER A 1 169 ? -16.085 -0.871 23.188 1.00 63.53 169 SER A CA 1
ATOM 1333 C C . SER A 1 169 ? -16.831 -0.222 22.020 1.00 63.53 169 SER A C 1
ATOM 1335 O O . SER A 1 169 ? -16.229 0.577 21.302 1.00 63.53 169 SER A O 1
ATOM 1337 N N . ASN A 1 170 ? -18.137 -0.495 21.909 1.00 67.56 170 ASN A N 1
ATOM 1338 C CA . ASN A 1 170 ? -18.988 0.059 20.849 1.00 67.56 170 ASN A CA 1
ATOM 1339 C C . ASN A 1 170 ? -19.746 1.300 21.314 1.00 67.56 170 ASN A C 1
ATOM 1341 O O . ASN A 1 170 ? -20.215 1.392 22.457 1.00 67.56 170 ASN A O 1
ATOM 1345 N N . MET A 1 171 ? -19.822 2.298 20.432 1.00 71.31 171 MET A N 1
ATOM 1346 C CA . MET A 1 171 ? -20.530 3.546 20.720 1.00 71.31 171 MET A CA 1
ATOM 1347 C C . MET A 1 171 ? -22.026 3.442 20.405 1.00 71.31 171 MET A C 1
ATOM 1349 O O . MET A 1 171 ? -22.842 4.011 21.140 1.00 71.31 171 MET A O 1
ATOM 1353 N N . PHE A 1 172 ? -22.367 2.706 19.348 1.00 67.75 172 PHE A N 1
ATOM 1354 C CA . PHE A 1 172 ? -23.714 2.388 18.897 1.00 67.75 172 PHE A CA 1
ATOM 1355 C C . PHE A 1 172 ? -23.730 0.921 18.448 1.00 67.75 172 PHE A C 1
ATOM 1357 O O . PHE A 1 172 ? -22.783 0.476 17.817 1.00 67.75 172 PHE A O 1
ATOM 1364 N N . ASP A 1 173 ? -24.770 0.194 18.833 1.00 63.59 173 ASP A N 1
ATOM 1365 C CA . ASP A 1 173 ? -24.919 -1.251 18.640 1.00 63.59 173 ASP A CA 1
ATOM 1366 C C . ASP A 1 173 ? -26.361 -1.478 18.154 1.00 63.59 173 ASP A C 1
ATOM 1368 O O . ASP A 1 173 ? -27.291 -0.918 18.763 1.00 63.59 173 ASP A O 1
ATOM 1372 N N . ASP A 1 174 ? -26.530 -2.175 17.024 1.00 63.47 174 ASP A N 1
ATOM 1373 C CA . ASP A 1 174 ? -27.832 -2.404 16.376 1.00 63.47 174 ASP A CA 1
ATOM 1374 C C . ASP A 1 174 ? -28.602 -3.597 16.992 1.00 63.47 174 ASP A C 1
ATOM 1376 O O . ASP A 1 174 ? -29.796 -3.773 16.706 1.00 63.47 174 ASP A O 1
ATOM 1380 N N . ASP A 1 175 ? -27.998 -4.330 17.942 1.00 56.62 175 ASP A N 1
ATOM 1381 C CA . ASP A 1 175 ? -28.647 -5.393 18.721 1.00 56.62 175 ASP A CA 1
ATOM 1382 C C . ASP A 1 175 ? -29.710 -4.832 19.707 1.00 56.62 175 ASP A C 1
ATOM 1384 O O . ASP A 1 175 ? -29.465 -4.534 20.887 1.00 56.62 175 ASP A O 1
ATOM 1388 N N . VAL A 1 176 ? -30.959 -4.703 19.223 1.00 46.38 176 VAL A N 1
ATOM 1389 C CA . VAL A 1 176 ? -32.183 -4.399 20.011 1.00 46.38 176 VAL A CA 1
ATOM 1390 C C . VAL A 1 176 ? -33.225 -5.515 19.948 1.00 46.38 176 VAL A C 1
ATOM 1392 O O . VAL A 1 176 ? -33.742 -5.812 18.847 1.00 46.38 176 VAL A O 1
#

pLDDT: mean 70.05, std 16.06, range [34.59, 94.38]

Foldseek 3Di:
DDDDDDPVVVVVVVPPPDDDDDDPDQDEEAEDAEADEHEYAEYAEYAEYEYAEYAEYCHYEYAEYADYNDDEYCEYAEEEAYAEYAEYAEYEYAEYAYYDEYEYAEYAYYDEYEYAEYAEYDEYEYAEYAEYAEYEYAEYAEYAEYEYAEYAYYNYYEYAEYADDHHYHYVDYPPD

Secondary structure (DSSP, 8-state):
------HHHHHHHHTTS------------S-EEEESSEEESSEEEESSEEESSEEEESSEEBSSEEEESSS-BSSBSSSS--SEEEEESSB--SEEEEESSB--SEEEEESSEEEEEEEEESSEEEEEEEEESSEEEEEEEEESSEEEEEEEEESSEEEEEEEEESS-EEEEE---

Radius of gyration: 27.33 Å; chains: 1; bounding box: 62×32×95 Å

Sequence (176 aa):
MYPSLTDDEWNQHAYRKISPMMMFRLETTLSDDDVQTGTNMFDDDVQTGINMFDDDVKTGTNMFDDDVQNESSMFDDDNGNNIFDDDIQTGTNMFDDDVQTGTNMFDDDVQTGTNMFDDDVQNGNNMFADDVQNGSNMFDDDVQTGTNMFDDDVQTGTNMFDDDVQNESNMFDDDV

Organism: NCBI:txid2493646